Protein AF-A0A166A2K7-F1 (afdb_monomer_lite)

Foldseek 3Di:
DLVLLVVLLVLLVVLVVVLVVCVVVVVVVSNVVSNVSSVQSNLQSVCVVVVHDDPDSVVSCVSVVNDD

Sequence (68 aa):
MDEDVKLLFNKSLESLEVLEFDINGGYYDASINRSYYAVFYAARSLLLKRGIEPKKHSEQFINLGWNM

Organism: NCBI:txid55758

InterPro domains:
  IPR007842 HEPN domain [PF05168] (6-58)
  IPR052226 UPF0332 putative toxin [PTHR36565] (3-58)

pLDDT: mean 89.3, std 12.14, range [49.44, 98.19]

Structure (mmCIF, N/CA/C/O backbone):
data_AF-A0A166A2K7-F1
#
_entry.id   AF-A0A166A2K7-F1
#
loop_
_atom_site.group_PDB
_atom_site.id
_atom_site.type_symbol
_atom_site.label_atom_id
_atom_site.label_alt_id
_atom_site.label_comp_id
_atom_site.label_asym_id
_atom_site.label_entity_id
_atom_site.label_seq_id
_atom_site.pdbx_PDB_ins_code
_atom_site.Cartn_x
_atom_site.Cartn_y
_atom_site.Cartn_z
_atom_site.occupancy
_atom_site.B_iso_or_equiv
_atom_site.auth_seq_id
_atom_site.auth_comp_id
_atom_site.auth_asym_id
_atom_site.auth_atom_id
_atom_site.pdbx_PDB_model_num
ATOM 1 N N . MET A 1 1 ? -9.638 6.183 14.302 1.00 68.62 1 MET A N 1
ATOM 2 C CA . MET A 1 1 ? -10.196 4.951 13.700 1.00 68.62 1 MET A CA 1
ATOM 3 C C . MET A 1 1 ? -10.659 5.161 12.261 1.00 68.62 1 MET A C 1
ATOM 5 O O . MET A 1 1 ? -10.029 4.607 11.375 1.00 68.62 1 MET A O 1
ATOM 9 N N . ASP A 1 2 ? -11.686 5.971 11.972 1.00 85.50 2 ASP A N 1
ATOM 10 C CA . ASP A 1 2 ? -12.091 6.213 10.568 1.00 85.50 2 ASP A CA 1
ATOM 11 C C . ASP A 1 2 ? -11.038 6.994 9.756 1.00 85.50 2 ASP A C 1
ATOM 13 O O . ASP A 1 2 ? -10.859 6.737 8.565 1.00 85.50 2 ASP A O 1
ATOM 17 N N . GLU A 1 3 ? -10.299 7.906 10.393 1.00 93.38 3 GLU A N 1
ATOM 18 C CA . GLU A 1 3 ? -9.152 8.586 9.772 1.00 93.38 3 GLU A CA 1
ATOM 19 C C . GLU A 1 3 ? -8.006 7.616 9.462 1.00 93.38 3 GLU A C 1
ATOM 21 O O . GLU A 1 3 ? -7.454 7.656 8.367 1.00 93.38 3 GLU A O 1
ATOM 26 N N . ASP A 1 4 ? -7.710 6.679 10.366 1.00 93.25 4 ASP A N 1
ATOM 27 C CA . ASP A 1 4 ? -6.668 5.663 10.173 1.00 93.25 4 ASP A CA 1
ATOM 28 C C . ASP A 1 4 ? -7.021 4.685 9.041 1.00 93.25 4 ASP A C 1
ATOM 30 O O . ASP A 1 4 ? -6.160 4.313 8.242 1.00 93.25 4 ASP A O 1
ATOM 34 N N . VAL A 1 5 ? -8.302 4.305 8.926 1.00 95.62 5 VAL A N 1
ATOM 35 C CA . VAL A 1 5 ? -8.816 3.498 7.806 1.00 95.62 5 VAL A CA 1
ATOM 36 C C . VAL A 1 5 ? -8.585 4.224 6.484 1.00 95.62 5 VAL A C 1
ATOM 38 O O . VAL A 1 5 ? -8.049 3.622 5.549 1.00 95.62 5 VAL A O 1
ATOM 41 N N . LYS A 1 6 ? -8.956 5.511 6.408 1.00 96.94 6 LYS A N 1
ATOM 42 C CA . LYS A 1 6 ? -8.749 6.339 5.210 1.00 96.94 6 LYS A CA 1
ATOM 43 C C . LYS A 1 6 ? -7.269 6.496 4.886 1.00 96.94 6 LYS A C 1
ATOM 45 O O . LYS A 1 6 ? -6.890 6.337 3.734 1.00 96.94 6 LYS A O 1
ATOM 50 N N . LEU A 1 7 ? -6.432 6.744 5.890 1.00 97.31 7 LEU A N 1
ATOM 51 C CA . LEU A 1 7 ? -4.989 6.877 5.718 1.00 97.31 7 LEU A CA 1
ATOM 52 C C . LEU A 1 7 ? -4.373 5.602 5.128 1.00 97.31 7 LEU A C 1
ATOM 54 O O . LEU A 1 7 ? -3.605 5.673 4.172 1.00 97.31 7 LEU A O 1
ATOM 58 N N . LEU A 1 8 ? -4.715 4.432 5.674 1.00 96.44 8 LEU A N 1
ATOM 59 C CA . LEU A 1 8 ? -4.236 3.149 5.154 1.00 96.44 8 LEU A CA 1
ATOM 60 C C . LEU A 1 8 ? -4.749 2.888 3.737 1.00 96.44 8 LEU A C 1
ATOM 62 O O . LEU A 1 8 ? -3.987 2.443 2.885 1.00 96.44 8 LEU A O 1
ATOM 66 N N . PHE A 1 9 ? -6.017 3.192 3.468 1.00 97.50 9 PHE A N 1
ATOM 67 C CA . PHE A 1 9 ? -6.576 3.011 2.134 1.00 97.50 9 PHE A CA 1
ATOM 68 C C . PHE A 1 9 ? -5.901 3.929 1.106 1.00 97.50 9 PHE A C 1
ATOM 70 O O . PHE A 1 9 ? -5.512 3.465 0.041 1.00 97.50 9 PHE A O 1
ATOM 77 N N . ASN A 1 10 ? -5.648 5.191 1.451 1.00 98.19 10 ASN A N 1
ATOM 78 C CA . ASN A 1 10 ? -4.929 6.119 0.577 1.00 98.19 10 ASN A CA 1
ATOM 79 C C . ASN A 1 10 ? -3.499 5.643 0.293 1.00 98.19 10 ASN A C 1
ATOM 81 O O . ASN A 1 10 ? -3.091 5.632 -0.860 1.00 98.19 10 ASN A O 1
ATOM 85 N N . LYS A 1 11 ? -2.773 5.124 1.295 1.00 97.69 11 LYS A N 1
ATOM 86 C CA . LYS A 1 11 ? -1.447 4.511 1.076 1.00 97.69 11 LYS A CA 1
ATOM 87 C C . LYS A 1 11 ? -1.481 3.322 0.116 1.00 97.69 11 LYS A C 1
ATOM 89 O O . LYS A 1 11 ? -0.511 3.086 -0.608 1.00 97.69 11 LYS A O 1
ATOM 94 N N . SER A 1 12 ? -2.572 2.551 0.120 1.00 98.12 12 SER A N 1
ATOM 95 C CA . SER A 1 12 ? -2.784 1.496 -0.874 1.00 98.12 12 SER A CA 1
ATOM 96 C C . SER A 1 12 ? -2.892 2.083 -2.277 1.00 98.12 12 SER A C 1
ATOM 98 O O . SER A 1 12 ? -2.259 1.557 -3.187 1.00 98.12 12 SER A O 1
ATOM 100 N N . LEU A 1 13 ? -3.677 3.148 -2.451 1.00 98.19 13 LEU A N 1
ATOM 101 C CA . LEU A 1 13 ? -3.874 3.802 -3.747 1.00 98.19 13 LEU A CA 1
ATOM 102 C C . LEU A 1 13 ? -2.577 4.444 -4.256 1.00 98.19 13 LEU A C 1
ATOM 104 O O . LEU A 1 13 ? -2.165 4.158 -5.372 1.00 98.19 13 LEU A O 1
ATOM 108 N N . GLU A 1 14 ? -1.864 5.184 -3.407 1.00 98.06 14 GLU A N 1
ATOM 109 C CA . GLU A 1 14 ? -0.543 5.747 -3.726 1.00 98.06 14 GLU A CA 1
ATOM 110 C C . GLU A 1 14 ? 0.453 4.653 -4.145 1.00 98.06 14 GLU A C 1
ATOM 112 O O . GLU A 1 14 ? 1.250 4.825 -5.064 1.00 98.06 14 GLU A O 1
ATOM 117 N N . SER A 1 15 ? 0.408 3.485 -3.494 1.00 97.88 15 SER A N 1
ATOM 118 C CA . SER A 1 15 ? 1.274 2.361 -3.868 1.00 97.88 15 SER A CA 1
ATOM 119 C C . SER A 1 15 ? 0.929 1.788 -5.247 1.00 97.88 15 SER A C 1
ATOM 121 O O . SER A 1 15 ? 1.837 1.304 -5.918 1.00 97.88 15 SER A O 1
ATOM 123 N N . LEU A 1 16 ? -0.338 1.852 -5.678 1.00 97.75 16 LEU A N 1
ATOM 124 C CA . LEU A 1 16 ? -0.761 1.457 -7.028 1.00 97.75 16 LEU A CA 1
ATOM 125 C C . LEU A 1 16 ? -0.343 2.484 -8.086 1.00 97.75 16 LEU A C 1
ATOM 127 O O . LEU A 1 16 ? 0.078 2.090 -9.168 1.00 97.75 16 LEU A O 1
ATOM 131 N N . GLU A 1 17 ? -0.395 3.776 -7.769 1.00 97.69 17 GLU A N 1
ATOM 132 C CA . GLU A 1 17 ? 0.096 4.826 -8.671 1.00 97.69 17 GLU A CA 1
ATOM 133 C C . GLU A 1 17 ? 1.604 4.676 -8.926 1.00 97.69 17 GLU A C 1
ATOM 135 O O . GLU A 1 17 ? 2.063 4.715 -10.067 1.00 97.69 17 GLU A O 1
ATOM 140 N N . VAL A 1 18 ? 2.389 4.424 -7.870 1.00 97.19 18 VAL A N 1
ATOM 141 C CA . VAL A 1 18 ? 3.835 4.175 -8.015 1.00 97.19 18 VAL A CA 1
ATOM 142 C C . VAL A 1 18 ? 4.104 2.858 -8.745 1.00 97.19 18 VAL A C 1
ATOM 144 O O . VAL A 1 18 ? 5.013 2.792 -9.563 1.00 97.19 18 VAL A O 1
ATOM 147 N N . LEU A 1 19 ? 3.299 1.822 -8.497 1.00 97.25 19 LEU A N 1
ATOM 148 C CA . LEU A 1 19 ? 3.391 0.558 -9.228 1.00 97.25 19 LEU A CA 1
ATOM 149 C C . LEU A 1 19 ? 3.229 0.761 -10.739 1.00 97.25 19 LEU A C 1
ATOM 151 O O . LEU A 1 19 ? 3.989 0.186 -11.514 1.00 97.25 19 LEU A O 1
ATOM 155 N N . GLU A 1 20 ? 2.256 1.567 -11.161 1.00 97.00 20 GLU A N 1
ATOM 156 C CA . GLU A 1 20 ? 2.045 1.872 -12.576 1.00 97.00 20 GLU A CA 1
ATOM 157 C C . GLU A 1 20 ? 3.265 2.579 -13.182 1.00 97.00 20 GLU A C 1
ATOM 159 O O . GLU A 1 20 ? 3.721 2.209 -14.268 1.00 97.00 20 GLU A O 1
ATOM 164 N N . PHE A 1 21 ? 3.854 3.534 -12.456 1.00 97.62 21 PHE A N 1
ATOM 165 C CA . PHE A 1 21 ? 5.113 4.164 -12.852 1.00 97.62 21 PHE A CA 1
ATOM 166 C C . PHE A 1 21 ? 6.256 3.143 -12.991 1.00 97.62 21 PHE A C 1
ATOM 168 O O . PHE A 1 21 ? 6.954 3.143 -14.006 1.00 97.62 21 PHE A O 1
ATOM 175 N N . ASP A 1 22 ? 6.420 2.245 -12.016 1.00 97.75 22 ASP A N 1
ATOM 176 C CA . ASP A 1 22 ? 7.480 1.231 -12.011 1.00 97.75 22 ASP A CA 1
ATOM 177 C C . ASP A 1 22 ? 7.334 0.244 -13.181 1.00 97.75 22 ASP A C 1
ATOM 179 O O . ASP A 1 22 ? 8.321 -0.079 -13.844 1.00 97.75 22 ASP A O 1
ATOM 183 N N . ILE A 1 23 ? 6.105 -0.196 -13.479 1.00 97.81 23 ILE A N 1
ATOM 184 C CA . ILE A 1 23 ? 5.804 -1.074 -14.622 1.00 97.81 23 ILE A CA 1
ATOM 185 C C . ILE A 1 23 ? 6.157 -0.374 -15.934 1.00 97.81 23 ILE A C 1
ATOM 187 O O . ILE A 1 23 ? 6.868 -0.943 -16.763 1.00 97.81 23 ILE A O 1
ATOM 191 N N . ASN A 1 24 ? 5.706 0.870 -16.108 1.00 98.00 24 ASN A N 1
ATOM 192 C CA . ASN A 1 24 ? 5.964 1.645 -17.321 1.00 98.00 24 ASN A CA 1
ATOM 193 C C . ASN A 1 24 ? 7.457 1.969 -17.499 1.00 98.00 24 ASN A C 1
ATOM 195 O O . ASN A 1 24 ? 7.934 2.078 -18.628 1.00 98.00 24 ASN A O 1
ATOM 199 N N . GLY A 1 25 ? 8.204 2.087 -16.398 1.00 97.56 25 GLY A N 1
ATOM 200 C CA . GLY A 1 25 ? 9.656 2.272 -16.392 1.00 97.56 25 GLY A CA 1
ATOM 201 C C . GLY A 1 25 ? 10.475 0.986 -16.563 1.00 97.56 25 GLY A C 1
ATOM 202 O O . GLY A 1 25 ? 11.697 1.062 -16.672 1.00 97.56 25 GLY A O 1
ATOM 203 N N . GLY A 1 26 ? 9.840 -0.192 -16.585 1.00 97.88 26 GLY A N 1
ATOM 204 C CA . GLY A 1 26 ? 10.522 -1.490 -16.661 1.00 97.88 26 GLY A CA 1
ATOM 205 C C . GLY A 1 26 ? 11.185 -1.938 -15.350 1.00 97.88 26 GLY A C 1
ATOM 206 O O . GLY A 1 26 ? 11.969 -2.889 -15.347 1.00 97.88 26 GLY A O 1
ATOM 207 N N . TYR A 1 27 ? 10.874 -1.287 -14.227 1.00 97.75 27 TYR A N 1
ATOM 208 C CA . TYR A 1 27 ? 11.390 -1.609 -12.894 1.00 97.75 27 TYR A CA 1
ATOM 209 C C . TYR A 1 27 ? 10.560 -2.720 -12.237 1.00 97.75 27 TYR A C 1
ATOM 211 O O . TYR A 1 27 ? 9.937 -2.535 -11.191 1.00 97.75 27 TYR A O 1
ATOM 219 N N . TYR A 1 28 ? 10.538 -3.902 -12.855 1.00 96.00 28 TYR A N 1
ATOM 220 C CA . TYR A 1 28 ? 9.626 -4.976 -12.453 1.00 96.00 28 TYR A CA 1
ATOM 221 C C . TYR A 1 28 ? 9.816 -5.442 -11.002 1.00 96.00 28 TYR A C 1
ATOM 223 O O . TYR A 1 28 ? 8.824 -5.619 -10.297 1.00 96.00 28 TYR A O 1
ATOM 231 N N . ASP A 1 29 ? 11.051 -5.550 -10.507 1.00 97.06 29 ASP A N 1
ATOM 232 C CA . ASP A 1 29 ? 11.310 -5.927 -9.108 1.00 97.06 29 ASP A CA 1
ATOM 233 C C . ASP A 1 29 ? 10.730 -4.905 -8.113 1.00 97.06 29 ASP A C 1
ATOM 235 O O . ASP A 1 29 ? 10.141 -5.280 -7.093 1.00 97.06 29 ASP A O 1
ATOM 239 N N . ALA A 1 30 ? 10.832 -3.608 -8.431 1.00 95.75 30 ALA A N 1
ATOM 240 C CA . ALA A 1 30 ? 10.218 -2.542 -7.640 1.00 95.75 30 ALA A CA 1
ATOM 241 C C . ALA A 1 30 ? 8.684 -2.628 -7.693 1.00 95.75 30 ALA A C 1
ATOM 243 O O . ALA A 1 30 ? 8.028 -2.563 -6.650 1.00 95.75 30 ALA A O 1
ATOM 244 N N . SER A 1 31 ? 8.120 -2.904 -8.876 1.00 96.88 31 SER A N 1
ATOM 245 C CA . SER A 1 31 ? 6.675 -3.081 -9.046 1.00 96.88 31 SER A CA 1
ATOM 246 C C . SER A 1 31 ? 6.131 -4.266 -8.236 1.00 96.88 31 SER A C 1
ATOM 248 O O . SER A 1 31 ? 5.089 -4.158 -7.593 1.00 96.88 31 SER A O 1
ATOM 250 N N . ILE A 1 32 ? 6.859 -5.386 -8.154 1.00 96.81 32 ILE A N 1
ATOM 251 C C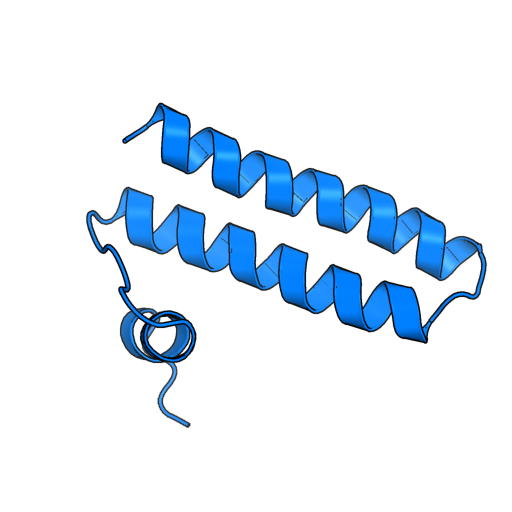A . ILE A 1 32 ? 6.449 -6.531 -7.329 1.00 96.81 32 ILE A CA 1
ATOM 252 C C . ILE A 1 32 ? 6.380 -6.109 -5.861 1.00 96.81 32 ILE A C 1
ATOM 254 O O . ILE A 1 32 ? 5.371 -6.349 -5.195 1.00 96.81 32 ILE A O 1
ATOM 258 N N . ASN A 1 33 ? 7.406 -5.417 -5.363 1.00 94.25 33 ASN A N 1
ATOM 259 C CA . ASN A 1 33 ? 7.401 -4.915 -3.995 1.00 94.25 33 ASN A CA 1
ATOM 260 C C . ASN A 1 33 ? 6.229 -3.946 -3.742 1.00 94.25 33 ASN A C 1
ATOM 262 O O . ASN A 1 33 ? 5.525 -4.068 -2.735 1.00 94.25 33 ASN A O 1
ATOM 266 N N . ARG A 1 34 ? 5.952 -3.035 -4.683 1.00 96.62 34 ARG A N 1
ATOM 267 C CA . ARG A 1 34 ? 4.829 -2.094 -4.586 1.00 96.62 34 ARG A CA 1
ATOM 268 C C . ARG A 1 34 ? 3.462 -2.767 -4.594 1.00 96.62 34 ARG A C 1
ATOM 270 O O . ARG A 1 34 ? 2.617 -2.381 -3.786 1.00 96.62 34 ARG A O 1
ATOM 277 N N . SER A 1 35 ? 3.257 -3.800 -5.412 1.00 96.75 35 SER A N 1
ATOM 278 C CA . SER A 1 35 ? 2.001 -4.568 -5.428 1.00 96.75 35 SER A CA 1
ATOM 279 C C . SER A 1 35 ? 1.720 -5.229 -4.079 1.00 96.75 35 SER A C 1
ATOM 281 O O . SER A 1 35 ? 0.601 -5.141 -3.570 1.00 96.75 35 SER A O 1
ATOM 283 N N . TYR A 1 36 ? 2.748 -5.813 -3.451 1.00 95.06 36 TYR A N 1
ATOM 284 C CA . TYR A 1 36 ? 2.636 -6.412 -2.123 1.00 95.06 36 TYR A CA 1
ATOM 285 C C . TYR A 1 36 ? 2.165 -5.384 -1.088 1.00 95.06 36 TYR A C 1
ATOM 287 O O . TYR A 1 36 ? 1.212 -5.639 -0.347 1.00 95.06 36 TYR A O 1
ATOM 295 N N . TYR A 1 37 ? 2.782 -4.199 -1.059 1.00 95.19 37 TYR A N 1
ATOM 296 C CA . TYR A 1 37 ? 2.406 -3.159 -0.102 1.00 95.19 37 TYR A CA 1
ATOM 297 C C . TYR A 1 37 ? 1.034 -2.542 -0.381 1.00 95.19 37 TYR A C 1
ATOM 299 O O . TYR A 1 37 ? 0.319 -2.241 0.575 1.00 95.19 37 TYR A O 1
ATOM 307 N N . ALA A 1 38 ? 0.629 -2.402 -1.646 1.00 97.12 38 ALA A N 1
ATOM 308 C CA . ALA A 1 38 ? -0.722 -1.966 -1.990 1.00 97.12 38 ALA A CA 1
ATOM 309 C C . ALA A 1 38 ? -1.770 -2.905 -1.370 1.00 97.12 38 ALA A C 1
ATOM 311 O O . ALA A 1 38 ? -2.599 -2.482 -0.563 1.00 97.12 38 ALA A O 1
ATOM 312 N N . VAL A 1 39 ? -1.662 -4.209 -1.646 1.00 95.62 39 VAL A N 1
ATOM 313 C CA . VAL A 1 39 ? -2.582 -5.216 -1.094 1.00 95.62 39 VAL A CA 1
ATOM 314 C C . VAL A 1 39 ? -2.526 -5.240 0.434 1.00 95.62 39 VAL A C 1
ATOM 316 O O . VAL A 1 39 ? -3.570 -5.273 1.084 1.00 95.62 39 VAL A O 1
ATOM 319 N N . PHE A 1 40 ? -1.330 -5.162 1.021 1.00 93.44 40 PHE A N 1
ATOM 320 C CA . PHE A 1 40 ? -1.139 -5.106 2.470 1.00 93.44 40 PHE A CA 1
ATOM 321 C C . PHE A 1 40 ? -1.887 -3.932 3.121 1.00 93.44 40 PHE A C 1
ATOM 323 O O . PHE A 1 40 ? -2.586 -4.111 4.121 1.00 93.44 40 PHE A O 1
ATOM 330 N N . TYR A 1 41 ? -1.774 -2.725 2.566 1.00 95.31 41 TYR A N 1
ATOM 331 C CA . TYR A 1 41 ? -2.445 -1.553 3.122 1.00 95.31 41 TYR A CA 1
ATOM 332 C C . TYR A 1 41 ? -3.968 -1.627 2.967 1.00 95.31 41 TYR A C 1
ATOM 334 O O . TYR A 1 41 ? -4.685 -1.295 3.916 1.00 95.31 41 TYR A O 1
ATOM 342 N N . ALA A 1 42 ? -4.467 -2.132 1.835 1.00 95.88 42 ALA A N 1
ATOM 343 C CA . ALA A 1 42 ? -5.896 -2.367 1.630 1.00 95.88 42 ALA A CA 1
ATOM 344 C C . ALA A 1 42 ? -6.456 -3.396 2.628 1.00 95.88 42 ALA A C 1
ATOM 346 O O . ALA A 1 42 ? -7.453 -3.136 3.305 1.00 95.88 42 ALA A O 1
ATOM 347 N N . ALA A 1 43 ? -5.772 -4.534 2.778 1.00 94.81 43 ALA A N 1
ATOM 348 C CA . ALA A 1 43 ? -6.080 -5.574 3.756 1.00 94.81 43 ALA A CA 1
ATOM 349 C C . ALA A 1 43 ? -6.148 -5.014 5.182 1.00 94.81 43 ALA A C 1
ATOM 351 O O . ALA A 1 43 ? -7.122 -5.232 5.908 1.00 94.81 43 ALA A O 1
ATOM 352 N N . ARG A 1 44 ? -5.133 -4.241 5.577 1.00 92.62 44 ARG A N 1
ATO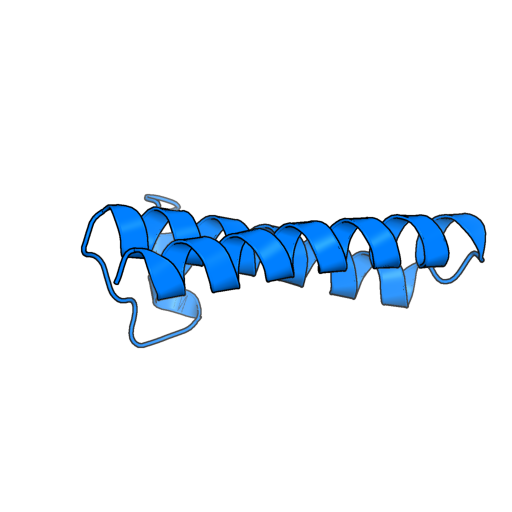M 353 C CA . ARG A 1 44 ? -5.060 -3.640 6.909 1.00 92.62 44 ARG A CA 1
ATOM 354 C C . ARG A 1 44 ? -6.161 -2.605 7.139 1.00 92.62 44 ARG A C 1
ATOM 356 O O . ARG A 1 44 ? -6.745 -2.589 8.218 1.00 92.62 44 ARG A O 1
ATOM 363 N N . SER A 1 45 ? -6.468 -1.781 6.136 1.00 95.06 45 SER A N 1
ATOM 364 C CA . SER A 1 45 ? -7.576 -0.819 6.185 1.00 95.06 45 SER A CA 1
ATOM 365 C C . SER A 1 45 ? -8.921 -1.525 6.399 1.00 95.06 45 SER A C 1
ATOM 367 O O . SER A 1 45 ? -9.701 -1.129 7.267 1.00 95.06 45 SER A O 1
ATOM 369 N N . LEU A 1 46 ? -9.161 -2.631 5.684 1.00 94.50 46 LEU A N 1
ATOM 370 C CA . LEU A 1 46 ? -10.378 -3.432 5.820 1.00 94.50 46 LEU A CA 1
ATOM 371 C C . LEU A 1 46 ? -10.515 -4.057 7.215 1.00 94.50 46 LEU A C 1
ATOM 373 O O . LEU A 1 46 ? -11.592 -3.995 7.810 1.00 94.50 46 LEU A O 1
ATOM 377 N N . LEU A 1 47 ? -9.441 -4.651 7.743 1.00 92.81 47 LEU A N 1
ATOM 378 C CA . LEU A 1 47 ? -9.437 -5.230 9.090 1.00 92.81 47 LEU A CA 1
ATOM 379 C C . LEU A 1 47 ? -9.697 -4.160 10.153 1.00 92.81 47 LEU A C 1
ATOM 381 O O . LEU A 1 47 ? -10.559 -4.349 11.011 1.00 92.81 47 LEU A O 1
ATOM 385 N N . LEU A 1 48 ? -9.044 -3.003 10.033 1.00 92.94 48 LEU A N 1
ATOM 386 C CA . LEU A 1 48 ? -9.241 -1.891 10.955 1.00 92.94 48 LEU A CA 1
ATOM 387 C C . LEU A 1 48 ? -10.678 -1.357 10.905 1.00 92.94 48 LEU A C 1
ATOM 389 O O . LEU A 1 48 ? -11.275 -1.095 11.947 1.00 92.94 48 LEU A O 1
ATOM 393 N N . LYS A 1 49 ? -11.284 -1.273 9.712 1.00 93.56 49 LYS A N 1
ATOM 394 C CA . LYS A 1 49 ? -12.697 -0.889 9.560 1.00 93.56 49 LYS A CA 1
ATOM 395 C C . LYS A 1 49 ? -13.648 -1.874 10.246 1.00 93.56 49 LYS A C 1
ATOM 397 O O . LYS A 1 49 ? -14.721 -1.473 10.686 1.00 93.56 49 LYS A O 1
ATOM 402 N N . ARG A 1 50 ? -13.248 -3.144 10.364 1.00 92.44 50 ARG A N 1
ATOM 403 C CA . ARG A 1 50 ? -13.964 -4.194 11.109 1.00 92.44 50 ARG A CA 1
ATOM 404 C C . ARG A 1 50 ? -13.639 -4.210 12.610 1.00 92.44 50 ARG A C 1
ATOM 406 O O . ARG A 1 50 ? -14.125 -5.091 13.310 1.00 92.44 50 ARG A O 1
ATOM 413 N N . GLY A 1 51 ? -12.837 -3.265 13.109 1.00 91.56 51 GLY A N 1
ATOM 414 C CA . GLY A 1 51 ? -12.407 -3.213 14.509 1.00 91.56 51 GLY A CA 1
ATOM 415 C C . GLY A 1 51 ? -11.354 -4.263 14.876 1.00 91.56 51 GLY A C 1
ATOM 416 O O . GLY A 1 51 ? -11.170 -4.556 16.053 1.00 91.56 51 GLY A O 1
ATOM 417 N N . ILE A 1 52 ? -10.677 -4.847 13.883 1.00 90.69 52 ILE A N 1
ATOM 418 C CA . ILE A 1 52 ? -9.635 -5.857 14.077 1.00 90.69 52 ILE A CA 1
ATOM 419 C C . ILE A 1 52 ? -8.273 -5.192 13.878 1.00 90.69 52 ILE A C 1
ATOM 421 O O . ILE A 1 52 ? -7.934 -4.761 12.776 1.00 90.69 52 ILE A O 1
ATOM 425 N N . GLU A 1 53 ? -7.469 -5.152 14.940 1.00 85.38 53 GLU A N 1
ATOM 426 C CA . GLU A 1 53 ? -6.097 -4.640 14.907 1.00 85.38 53 GLU A CA 1
ATOM 427 C C . GLU A 1 53 ? -5.078 -5.785 15.010 1.00 85.38 53 GLU A C 1
ATOM 429 O O . GLU A 1 53 ? -4.762 -6.248 16.111 1.00 85.38 53 GLU A O 1
ATOM 434 N N . PRO A 1 54 ? -4.549 -6.273 13.874 1.00 74.75 54 PRO A N 1
ATOM 435 C CA . PRO A 1 54 ? -3.523 -7.307 13.875 1.00 74.75 54 PRO A CA 1
ATOM 436 C C . PRO A 1 54 ? -2.210 -6.748 14.431 1.00 74.75 54 PRO A C 1
ATOM 438 O O . PRO A 1 54 ? -1.712 -5.713 13.975 1.00 74.75 54 PRO A O 1
ATOM 441 N N . LYS A 1 55 ? -1.632 -7.450 15.410 1.00 76.94 55 LYS A N 1
ATOM 442 C CA . LYS A 1 55 ? -0.406 -7.041 16.110 1.00 76.94 55 LYS A CA 1
ATOM 443 C C . LYS A 1 55 ? 0.848 -7.480 15.361 1.00 76.94 55 LYS A C 1
ATOM 445 O O . LYS A 1 55 ? 1.896 -6.854 15.506 1.00 76.94 55 LYS A O 1
ATOM 450 N N . LYS A 1 56 ? 0.749 -8.531 14.541 1.00 76.00 56 LYS A N 1
ATOM 451 C CA . LYS A 1 56 ? 1.838 -9.036 13.689 1.00 76.00 56 LYS A CA 1
ATOM 452 C C . LYS A 1 56 ? 1.478 -8.975 12.208 1.00 76.00 56 LYS A C 1
ATOM 454 O O . LYS A 1 56 ? 0.314 -9.073 11.831 1.00 76.00 56 LYS A O 1
ATOM 459 N N . HIS A 1 57 ? 2.503 -8.892 11.359 1.00 69.94 57 HIS A N 1
ATOM 460 C CA . HIS A 1 57 ? 2.340 -8.951 9.902 1.00 69.94 57 HIS A CA 1
ATOM 461 C C . HIS A 1 57 ? 1.609 -10.226 9.448 1.00 69.94 57 HIS A C 1
ATOM 463 O O . HIS A 1 57 ? 0.696 -10.146 8.635 1.00 69.94 57 HIS A O 1
ATOM 469 N N . SER A 1 58 ? 1.960 -11.385 10.012 1.00 72.31 58 SER A N 1
ATOM 470 C CA . SER A 1 58 ? 1.338 -12.675 9.681 1.00 72.31 58 SER A CA 1
ATOM 471 C C . SER A 1 58 ? -0.122 -12.785 10.128 1.00 72.31 58 SER A C 1
ATOM 473 O O . SER A 1 58 ? -0.916 -13.468 9.487 1.00 72.31 58 SER A O 1
ATOM 475 N N . GLU A 1 59 ? -0.505 -12.083 11.196 1.00 75.00 59 GLU A N 1
ATOM 476 C CA . GLU A 1 59 ? -1.872 -12.108 11.722 1.00 75.00 59 GLU A CA 1
ATOM 477 C C . GLU A 1 59 ? -2.870 -11.449 10.765 1.00 75.00 59 GLU A C 1
ATOM 479 O O . GLU A 1 59 ? -4.054 -11.754 10.835 1.00 75.00 59 GLU A O 1
ATOM 484 N N . GLN A 1 60 ? -2.432 -10.577 9.852 1.00 70.94 60 GLN A N 1
ATOM 485 C CA . GLN A 1 60 ? -3.332 -9.985 8.858 1.00 70.94 60 GLN A CA 1
ATOM 486 C C . GLN A 1 60 ? -3.949 -11.032 7.934 1.00 70.94 60 GLN A C 1
ATOM 488 O O . GLN A 1 60 ? -5.155 -11.008 7.710 1.00 70.94 60 GLN A O 1
ATOM 493 N N . PHE A 1 61 ? -3.144 -11.974 7.444 1.00 72.56 61 PHE A N 1
ATOM 494 C CA . PHE A 1 61 ? -3.614 -13.026 6.544 1.00 72.56 61 PHE A CA 1
ATOM 495 C C . PHE A 1 61 ? -4.575 -13.984 7.258 1.00 72.56 61 PHE A C 1
ATOM 497 O O . PHE A 1 61 ? -5.657 -14.271 6.749 1.00 72.56 61 PHE A O 1
ATOM 504 N N . ILE A 1 62 ? -4.246 -14.363 8.496 1.00 70.94 62 ILE A N 1
ATOM 505 C CA . ILE A 1 62 ? -5.106 -15.200 9.345 1.00 70.94 62 ILE A CA 1
ATOM 506 C C . ILE A 1 62 ? -6.449 -14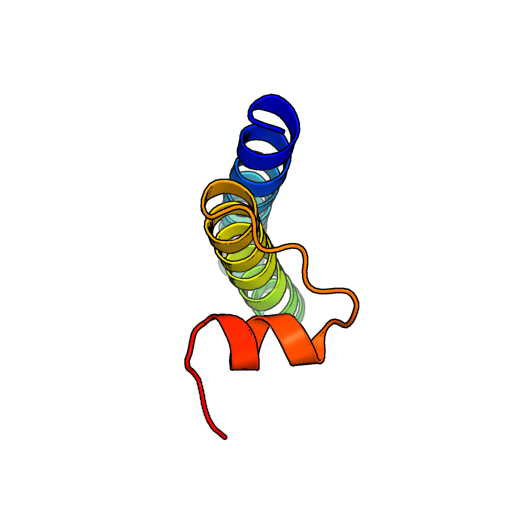.504 9.615 1.00 70.94 62 ILE A C 1
ATOM 508 O O . ILE A 1 62 ? -7.506 -15.103 9.439 1.00 70.94 62 ILE A O 1
ATOM 512 N N . ASN A 1 63 ? -6.430 -13.220 9.990 1.00 68.00 63 ASN A N 1
ATOM 513 C CA . ASN A 1 63 ? -7.650 -12.462 10.291 1.00 68.00 63 ASN A CA 1
ATOM 514 C C . ASN A 1 63 ? -8.508 -12.162 9.048 1.00 68.00 63 ASN A C 1
ATOM 516 O O . ASN A 1 63 ? -9.694 -11.862 9.180 1.00 68.00 63 ASN A O 1
ATOM 520 N N . LEU A 1 64 ? -7.937 -12.256 7.844 1.00 72.12 64 LEU A N 1
ATOM 521 C CA . LEU A 1 64 ? -8.683 -12.215 6.583 1.00 72.12 64 LEU A CA 1
ATOM 522 C C . LEU A 1 64 ? -9.299 -13.569 6.198 1.00 72.12 64 LEU A C 1
ATOM 524 O O . LEU A 1 64 ? -10.035 -13.636 5.215 1.00 72.12 64 LEU A O 1
ATOM 528 N N . GLY A 1 65 ? -9.040 -14.629 6.970 1.00 66.44 65 GLY A N 1
ATOM 529 C CA . GLY A 1 65 ? -9.515 -15.984 6.692 1.00 66.44 65 GLY A CA 1
ATOM 530 C C . GLY A 1 65 ? -8.655 -16.745 5.682 1.00 66.44 65 GLY A C 1
ATOM 531 O O . GLY A 1 65 ? -9.095 -17.771 5.166 1.00 66.44 65 GLY A O 1
ATOM 532 N N . TRP A 1 66 ? -7.445 -16.267 5.380 1.00 67.44 66 TRP A N 1
ATOM 533 C CA . TRP A 1 66 ? -6.491 -16.991 4.543 1.00 67.44 66 TRP A CA 1
ATOM 534 C C . TRP A 1 66 ? -5.690 -17.949 5.425 1.00 67.44 66 TRP A C 1
ATOM 536 O O . TRP A 1 66 ? -4.737 -17.554 6.095 1.00 67.44 66 TRP A O 1
ATOM 546 N N . ASN A 1 67 ? -6.112 -19.214 5.444 1.00 49.44 67 ASN A N 1
ATOM 547 C CA . ASN A 1 67 ? -5.332 -20.307 6.015 1.00 49.44 67 ASN A CA 1
ATOM 548 C C . ASN A 1 67 ? -4.368 -20.811 4.933 1.00 49.44 67 ASN A C 1
ATOM 550 O O . ASN A 1 67 ? -4.822 -21.305 3.901 1.00 49.4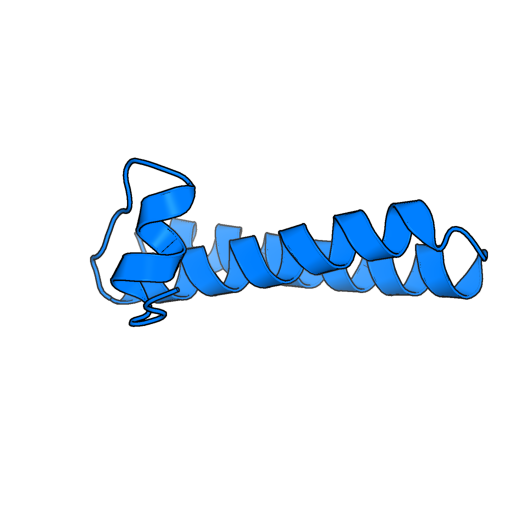4 67 ASN A O 1
ATOM 554 N N . MET A 1 68 ? -3.068 -20.625 5.158 1.00 51.22 68 MET A N 1
ATOM 555 C CA . MET A 1 68 ? -1.986 -21.197 4.349 1.00 51.22 68 MET A CA 1
ATOM 556 C C . MET A 1 68 ? -1.581 -22.561 4.898 1.00 51.22 68 MET A C 1
ATOM 558 O O . MET A 1 68 ? -1.538 -22.685 6.144 1.00 51.22 68 MET A O 1
#

Secondary structure (DSSP, 8-state):
-HHHHHHHHHHHHHHHHHHHHHHHTT-HHHHHHHHHHHHHHHHHHHHHHTT---SSHHHHHHHTT---

Radius of gyration: 13.13 Å; chains: 1; bounding box: 25×30×33 Å

=== Feature glossary ===
Reading guide. The protein is described through the following features:

Foldseek 3Di. A 3Di character summarizes, for each residue, the relative orientation of the Cα frame of its nearest spatial neighbor. Because it encodes fold topology rather than chemistry, 3Di alignments detect remote structural similarity that sequence alignment misses.

Contact-map, Ramachandran, and PAE plots. Plot images: a contact map (which residues are close in 3D, as an N×N binary image), a Ramachandran scatter (backbone torsion angles, revealing secondary-structure composition at a glance), and — for AlphaFold structures — a PAE heatmap (pairwise prediction confidence).

Radius of gyration, Cα contacts, bounding box. Radius of gyration (Rg) is the root-mean-square distance of Cα atoms from their centroid — a single number for overall size and compactness. A globular domain of N residues has Rg ≈ 2.2·N^0.38 Å; an extended or disordered chain has a much larger Rg. The Cα contact count is the number of residue pairs whose Cα atoms are within 8 Å and are more than four positions apart in sequence — a standard proxy for tertiary packing density. The bounding box is the smallest axis-aligned box enclosing all Cα atoms.

Secondary structure (8-state, DSSP). Eight-state secondary structure (DSSP): H is the canonical α-helix, G the tighter 3₁₀-helix, I the wider π-helix; E/B are β-structure, T and S are turns and bends, and '-' is everything else. DSSP derives these from the pattern of main-chain N–H···O=C hydrogen bonds, not from the sequence.

B-factor. B-factor (Debye–Waller factor) reflects at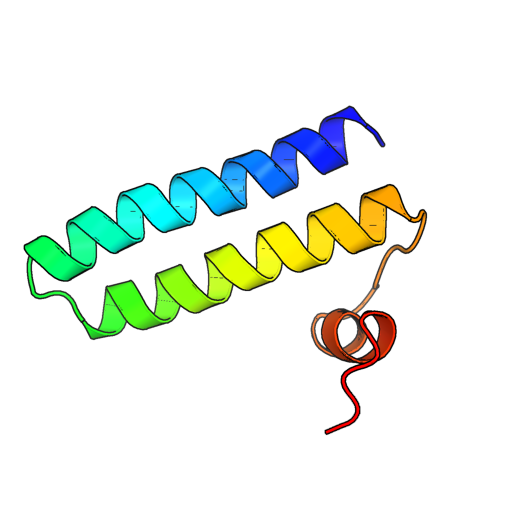omic displacement in the crystal lattice. It is an experimental observable (units Å²), not a prediction; low values mean the atom is pinned down, high values mean it moves or is heterogeneous across the crystal.

pLDDT. pLDDT is the predicted lDDT-Cα score: AlphaFold's confidence that the local environment of each residue (all inter-atomic distances within 15 Å) is correctly placed. It is a per-residue number between 0 and 100, with higher meaning more reliable.

Nearest PDB structures. Nearest PDB neigh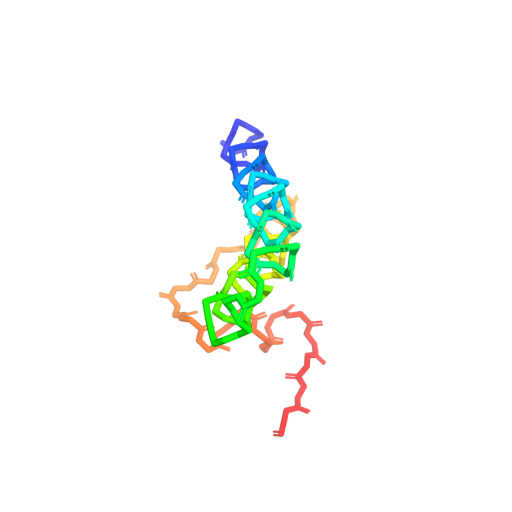bors are the top structural matches found by Foldseek when searching this structure against the entire Protein Data Bank. Each hit reports a TM-score (0 to 1; >0.5 almost always implies the same fold) and an E-value. These are *structural* homologs — they may share no detectable sequence similarity.

Solvent-accessible surface area. Accessible surface area quantifies burial. A residue with SASA near zero is packed into the hydrophobic core; one with SASA >100 Å² sits on the surface. Computed here via the Shrake–Rupley numerical algorithm with a 1.4 Å probe.

Rendered structure images. Structure images are PyMOL renders from six orthogonal camera directions. Cartoon representation draws helices as coils and strands as arrows; sticks shows the backbone as bonds; surface shows the solvent-excluded envelope. Rainbow coloring maps sequence position to hue (blue→red, N→C); chain coloring assigns a distinct color per polypeptide.

Backbone torsions (φ/ψ). φ (phi) and ψ (psi) are the two rotatable backbone dihedrals per residue: φ is the C(i-1)–N–Cα–C torsion, ψ is the N–Cα–C–N(i+1) torsion, both in degrees on (−180°, 180°]. α-helical residues cluster near (−60°, −45°); β-strand residues near (−120°, +130°). A Ramachandran plot is simply a scatter of (φ, ψ) for every residue.

Predicted aligned error. Predicted Aligned Error (PAE) is an AlphaFold confidence matrix: entry (i, j) is the expected error in the position of residue j, in ångströms, when the prediction is superimposed on the true structure at residue i. Low PAE within a block of residues means that block is internally rigid and well-predicted; high PAE between two blocks means their relative placement is uncertain even if each block individually is confident.

mmCIF coordinates. Structure coordinates are given as an mmCIF _atom_site loop: one row per atom with element, residue name, chain id, sequence number, and x/y/z position in Å. Only the four main-chain atoms per residue are included here; side chains are omitted to keep the record compact.

InterPro / GO / CATH / organism. Database cross-references. InterPro integrates a dozen domain/family signature databases into unified entries with residue-range hits. GO terms attach function/process/location labels with evidence codes. CATH codes position the fold in a four-level structural taxonomy. Organism is the NCBI-taxonomy species name.

Secondary structure (3-state, P-SEA). SS3 is a coarse helix/strand/coil call (letters a/b/c) made by the P-SEA algorithm from inter-Cα distances and dihedrals. It is less detailed than DSSP but needs only Cα positions.

Sequence. Sequence gives the chain of amino acids in standard one-letter code (A=alanine, C=cysteine, …, Y=tyrosine), read N→C. It is the only feature that is directly encoded by the gene; all structural features are derived from the folded form of this sequence.